Protein AF-A0A2N2GBM8-F1 (afdb_monomer_lite)

pLDDT: mean 80.56, std 11.97, range [40.75, 96.88]

Sequence (105 aa):
GADSARLRAQTAGQVPIRAAVAEAMRTECRTNHQCAFDRFFYSQFLAIAAKSVVMPATPEARVMWPPYTKALTAIIRRNARIRDALSEADWEISRYIGACAGGAR

Secondary structure (DSSP, 8-state):
-HHHHHHHHHTTT---SSHHHHHHHHHHHHH-TT----HHHHHHHHHHHTTSPPPP-SHHHHHHHHHHHHHHHHHHHH---HHHHHHHHHHHHHHHHHHHHTT--

Foldseek 3Di:
DVLLVVLCVVVVVDDDPDPVVNVVLVVVCVPDVVRSDDPPSVVVVVVVVVVDDDQDPDPLSVQLPPLVVQLVCCCPVVVDDNVVSVVRSVVSSCVVVVVVVVPPD

Structure (mmCIF, N/CA/C/O backbone):
data_AF-A0A2N2GBM8-F1
#
_entry.id   AF-A0A2N2GBM8-F1
#
loop_
_atom_site.group_PDB
_atom_site.id
_atom_site.type_symbol
_atom_site.label_atom_id
_atom_site.label_alt_id
_atom_site.label_comp_id
_atom_site.label_asym_id
_atom_site.label_entity_id
_atom_site.label_seq_id
_atom_site.pdbx_PDB_ins_code
_atom_site.Cartn_x
_atom_site.Cartn_y
_atom_site.Cartn_z
_atom_site.occupancy
_atom_site.B_iso_or_equiv
_atom_site.auth_seq_id
_atom_site.auth_comp_id
_atom_site.auth_asym_id
_atom_site.auth_atom_id
_atom_site.pdbx_PDB_model_num
ATOM 1 N N . GLY A 1 1 ? -11.712 18.338 15.258 1.00 57.94 1 GLY A N 1
ATOM 2 C CA . GLY A 1 1 ? -10.470 18.683 14.536 1.00 57.94 1 GLY A CA 1
ATOM 3 C C . GLY A 1 1 ? -9.229 18.386 15.360 1.00 57.94 1 GLY A C 1
ATOM 4 O O . GLY A 1 1 ? -8.524 17.438 15.044 1.00 57.94 1 GLY A O 1
ATOM 5 N N . ALA A 1 2 ? -8.979 19.159 16.422 1.00 68.62 2 ALA A N 1
ATOM 6 C CA . ALA A 1 2 ? -7.741 19.087 17.211 1.00 68.62 2 ALA A CA 1
ATOM 7 C C . ALA A 1 2 ? -7.486 17.726 17.893 1.00 68.62 2 ALA A C 1
ATOM 9 O O . ALA A 1 2 ? -6.371 17.215 17.841 1.00 68.62 2 ALA A O 1
ATOM 10 N N . ASP A 1 3 ? -8.521 17.095 18.454 1.00 75.06 3 ASP A N 1
ATOM 11 C CA . ASP A 1 3 ? -8.363 15.835 19.200 1.00 75.06 3 ASP A CA 1
ATOM 12 C C . ASP A 1 3 ? -8.039 14.631 18.289 1.00 75.06 3 ASP A C 1
ATOM 14 O O . ASP A 1 3 ? -7.213 13.787 18.619 1.00 75.06 3 ASP A O 1
ATOM 18 N N . SER A 1 4 ? -8.592 14.619 17.070 1.00 71.38 4 SER A N 1
ATOM 19 C CA . SER A 1 4 ? -8.267 13.630 16.028 1.00 71.38 4 SER A CA 1
ATOM 20 C C . SER A 1 4 ? -6.827 13.774 15.519 1.00 71.38 4 SER A C 1
ATOM 22 O O . SER A 1 4 ? -6.122 12.791 15.303 1.00 71.38 4 SER A O 1
ATOM 24 N N . ALA A 1 5 ? -6.337 15.006 15.342 1.00 78.44 5 ALA A N 1
ATOM 25 C CA . ALA A 1 5 ? -4.939 15.233 14.971 1.00 78.44 5 ALA A CA 1
ATOM 26 C C . ALA A 1 5 ? -3.973 14.766 16.074 1.00 78.44 5 ALA A C 1
ATOM 28 O O . ALA A 1 5 ? -2.977 14.108 15.774 1.00 78.44 5 ALA A O 1
ATOM 29 N N . ARG A 1 6 ? -4.305 15.038 17.344 1.00 83.12 6 ARG A N 1
ATOM 30 C CA . ARG A 1 6 ? -3.538 14.588 18.513 1.00 83.12 6 ARG A CA 1
ATOM 31 C C . ARG A 1 6 ? -3.478 13.062 18.610 1.00 83.12 6 ARG A C 1
ATOM 33 O O . ARG A 1 6 ? -2.390 12.512 18.752 1.00 83.12 6 ARG A O 1
ATOM 40 N N . LEU A 1 7 ? -4.618 12.378 18.501 1.00 76.25 7 LEU A N 1
ATOM 41 C CA . LEU A 1 7 ? -4.682 10.914 18.563 1.00 76.25 7 LEU A CA 1
ATOM 42 C C . LEU A 1 7 ? -3.915 10.256 17.406 1.00 76.25 7 LEU A C 1
ATOM 44 O O . LEU A 1 7 ? -3.163 9.313 17.635 1.00 76.25 7 LEU A O 1
ATOM 48 N N . ARG A 1 8 ? -4.008 10.796 16.182 1.00 77.88 8 ARG A N 1
ATOM 49 C CA . ARG A 1 8 ? -3.210 10.311 15.041 1.00 77.88 8 ARG A CA 1
ATOM 50 C C . ARG A 1 8 ? -1.712 10.506 15.240 1.00 77.88 8 ARG A C 1
ATOM 52 O O . ARG A 1 8 ? -0.946 9.637 14.841 1.00 77.88 8 ARG A O 1
ATOM 59 N N . ALA A 1 9 ? -1.283 11.609 15.851 1.00 78.69 9 ALA A N 1
ATOM 60 C CA . ALA A 1 9 ? 0.129 11.807 16.172 1.00 78.69 9 ALA A CA 1
ATOM 61 C C . ALA A 1 9 ? 0.634 10.749 17.172 1.00 78.69 9 ALA A C 1
ATOM 63 O O . ALA A 1 9 ? 1.737 10.239 17.007 1.00 78.69 9 ALA A O 1
ATOM 64 N N . GLN A 1 10 ? -0.189 10.364 18.155 1.00 79.81 10 GLN A N 1
ATOM 65 C CA . GLN A 1 10 ? 0.153 9.331 19.143 1.00 79.81 10 GLN A CA 1
ATOM 66 C C . GLN A 1 10 ? 0.240 7.923 18.538 1.00 79.81 10 GLN A C 1
ATOM 68 O O . GLN A 1 10 ? 1.075 7.131 18.963 1.00 79.81 10 GLN A O 1
ATOM 73 N N . THR A 1 11 ? -0.589 7.609 17.539 1.00 72.81 11 THR A N 1
ATOM 74 C CA . THR A 1 11 ? -0.608 6.289 16.882 1.00 72.81 11 THR A CA 1
ATOM 75 C C . THR A 1 11 ? 0.165 6.246 15.563 1.00 72.81 11 THR A C 1
ATOM 77 O O . THR A 1 11 ? 0.073 5.260 14.832 1.00 72.81 11 THR A O 1
ATOM 80 N N . ALA A 1 12 ? 0.878 7.319 15.206 1.00 73.06 12 ALA A N 1
ATOM 81 C CA . ALA A 1 12 ? 1.466 7.516 13.876 1.00 73.06 12 ALA A CA 1
ATOM 82 C C . ALA A 1 12 ? 0.462 7.310 12.714 1.00 73.06 12 ALA A C 1
ATOM 84 O O . ALA A 1 12 ? 0.836 6.916 11.612 1.00 73.06 12 ALA A O 1
ATOM 85 N N . GLY A 1 13 ? -0.833 7.536 12.962 1.00 69.62 13 GLY A N 1
ATOM 86 C CA . GLY A 1 13 ? -1.911 7.292 12.002 1.00 69.62 13 GLY A CA 1
ATOM 87 C C . GLY A 1 13 ? -2.173 5.812 11.704 1.00 69.62 13 GLY A C 1
ATOM 88 O O . GLY A 1 13 ? -2.916 5.513 10.770 1.00 69.62 13 GLY A O 1
ATOM 89 N N . GLN A 1 14 ? -1.591 4.885 12.470 1.00 76.00 14 GLN A N 1
ATOM 90 C CA . GLN A 1 14 ? -1.859 3.460 12.323 1.00 76.00 14 GLN A CA 1
ATOM 91 C C . GLN A 1 14 ? -3.251 3.118 12.859 1.00 76.00 14 GLN A C 1
ATOM 93 O O . GLN A 1 14 ? -3.709 3.655 13.871 1.00 76.00 14 GLN A O 1
ATOM 98 N N . VAL A 1 15 ? -3.923 2.205 12.163 1.00 76.19 15 VAL A N 1
ATOM 99 C CA . VAL A 1 15 ? -5.260 1.707 12.500 1.00 76.19 15 VAL A CA 1
ATOM 100 C C . VAL A 1 15 ? -5.201 0.215 12.817 1.00 76.19 15 VAL A C 1
ATOM 102 O O . VAL A 1 15 ? -4.454 -0.513 12.158 1.00 76.19 15 VAL A O 1
ATOM 105 N N . PRO A 1 16 ? -5.989 -0.274 13.793 1.00 71.62 16 PRO A N 1
ATOM 106 C CA . PRO A 1 16 ? -6.010 -1.693 14.119 1.00 71.62 16 PRO A CA 1
ATOM 107 C C . PRO A 1 16 ? -6.495 -2.515 12.917 1.00 71.62 16 PRO A C 1
ATOM 109 O O . PRO A 1 16 ? -7.623 -2.350 12.454 1.00 71.62 16 PRO A O 1
ATOM 112 N N . ILE A 1 17 ? -5.639 -3.413 12.422 1.00 65.94 17 ILE A N 1
ATOM 113 C CA . ILE A 1 17 ? -5.903 -4.234 11.224 1.00 65.94 17 ILE A CA 1
ATOM 114 C C . ILE A 1 17 ? -6.911 -5.356 11.524 1.00 65.94 17 ILE A C 1
ATOM 116 O O . ILE A 1 17 ? -7.680 -5.767 10.659 1.00 65.94 17 ILE A O 1
ATOM 120 N N . ARG A 1 18 ? -6.938 -5.859 12.765 1.00 70.19 18 ARG A N 1
ATOM 121 C CA . ARG A 1 18 ? -7.879 -6.908 13.179 1.00 70.19 18 ARG A CA 1
ATOM 122 C C . ARG A 1 18 ? -9.225 -6.287 13.542 1.00 70.19 18 ARG A C 1
ATOM 124 O O . ARG A 1 18 ? -9.309 -5.555 14.526 1.00 70.19 18 ARG A O 1
ATOM 131 N N . ALA A 1 19 ? -10.278 -6.658 12.814 1.00 68.12 19 ALA A N 1
ATOM 132 C CA . ALA A 1 19 ? -11.642 -6.179 13.059 1.00 68.12 19 ALA A CA 1
ATOM 133 C C . ALA A 1 19 ? -12.091 -6.380 14.519 1.00 68.12 19 ALA A C 1
ATOM 135 O O . ALA A 1 19 ? -12.657 -5.471 15.114 1.00 68.12 19 ALA A O 1
ATOM 136 N N . ALA A 1 20 ? -11.752 -7.521 15.134 1.00 71.25 20 ALA A N 1
ATOM 137 C CA . ALA A 1 20 ? -12.067 -7.797 16.538 1.00 71.25 20 ALA A CA 1
ATOM 138 C C . ALA A 1 20 ? -11.386 -6.822 17.518 1.00 71.25 20 ALA A C 1
ATOM 140 O O . ALA A 1 20 ? -12.000 -6.400 18.492 1.00 71.25 20 ALA A O 1
ATOM 141 N N . VAL A 1 21 ? -10.138 -6.424 17.242 1.00 74.88 21 VAL A N 1
ATOM 142 C CA . VAL A 1 21 ? -9.410 -5.444 18.066 1.00 74.88 21 VAL A CA 1
ATOM 143 C C . VAL A 1 21 ? -10.025 -4.060 17.890 1.00 74.88 21 VAL A C 1
ATOM 145 O O . VAL A 1 21 ? -10.255 -3.360 18.871 1.00 74.88 21 VAL A O 1
ATOM 148 N N . ALA A 1 22 ? -10.356 -3.681 16.655 1.00 74.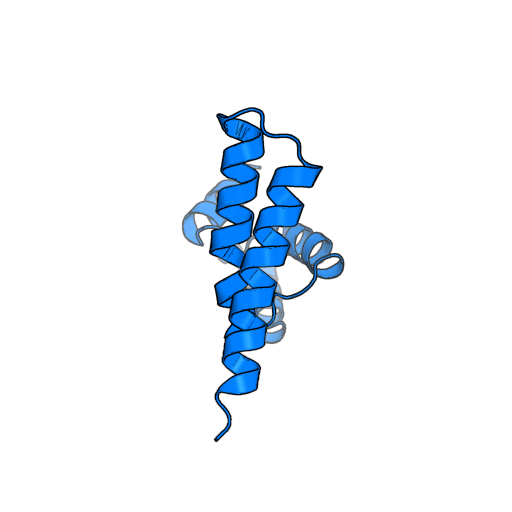25 22 ALA A N 1
ATOM 149 C CA . ALA A 1 22 ? -11.010 -2.407 16.390 1.00 74.25 22 ALA A CA 1
ATOM 150 C C . ALA A 1 22 ? -12.406 -2.308 17.029 1.00 74.25 22 ALA A C 1
ATOM 152 O O . ALA A 1 22 ? -12.769 -1.248 17.537 1.00 74.25 22 ALA A O 1
ATOM 153 N N . GLU A 1 23 ? -13.177 -3.400 17.045 1.00 74.12 23 GLU A N 1
ATOM 154 C CA . GLU A 1 23 ? -14.503 -3.420 17.669 1.00 74.12 23 GLU A CA 1
ATOM 155 C C . GLU A 1 23 ? -14.424 -3.430 19.204 1.00 74.12 23 GLU A C 1
ATOM 157 O O . GLU A 1 23 ? -15.194 -2.727 19.867 1.00 74.12 23 GLU A O 1
ATOM 162 N N . ALA A 1 24 ? -13.445 -4.138 19.778 1.00 77.00 24 ALA A N 1
ATOM 163 C CA . ALA A 1 24 ? -13.153 -4.077 21.210 1.00 77.00 24 ALA A CA 1
ATOM 164 C C . ALA A 1 24 ? -12.776 -2.648 21.639 1.00 77.00 24 ALA A C 1
ATOM 166 O O . ALA A 1 24 ? -13.399 -2.101 22.548 1.00 77.00 24 ALA A O 1
ATOM 167 N N . MET A 1 25 ? -11.861 -1.993 20.912 1.00 75.50 25 MET A N 1
ATOM 168 C CA . MET A 1 25 ? -11.488 -0.594 21.163 1.00 75.50 25 MET A CA 1
ATOM 169 C C . MET A 1 25 ? -12.678 0.356 20.973 1.00 75.50 25 MET A C 1
ATOM 171 O O . MET A 1 25 ? -12.902 1.241 21.792 1.00 75.50 25 MET A O 1
ATOM 175 N N . ARG A 1 26 ? -13.517 0.163 19.943 1.00 75.88 26 ARG A N 1
ATOM 176 C CA . ARG A 1 26 ? -14.757 0.947 19.768 1.00 75.88 26 ARG A CA 1
ATOM 177 C C . ARG A 1 26 ? -15.689 0.848 20.969 1.00 75.88 26 ARG A C 1
ATOM 179 O O . ARG A 1 26 ? -16.368 1.833 21.269 1.00 75.88 26 ARG A O 1
ATOM 186 N N . THR A 1 27 ? -15.770 -0.327 21.582 1.00 79.38 27 THR A N 1
ATOM 187 C CA . THR A 1 27 ? -16.634 -0.596 22.732 1.00 79.38 27 THR A CA 1
ATOM 188 C C . THR A 1 27 ? -16.051 0.018 24.000 1.00 79.38 27 THR A C 1
ATOM 190 O O . THR A 1 27 ? -16.752 0.759 24.681 1.00 79.38 27 THR A O 1
ATOM 193 N N . GLU A 1 28 ? -14.758 -0.177 24.257 1.00 76.19 28 GLU A N 1
ATOM 194 C CA . GLU A 1 28 ? -14.043 0.428 25.387 1.00 76.19 28 GLU A CA 1
ATOM 195 C C . GLU A 1 28 ? -14.113 1.964 25.353 1.00 76.19 28 GLU A C 1
ATOM 197 O O . GLU A 1 28 ? -14.456 2.620 26.339 1.00 76.19 28 GLU A O 1
ATOM 202 N N . CYS A 1 29 ? -13.904 2.557 24.177 1.00 75.06 29 CYS A N 1
ATOM 203 C CA . CYS A 1 29 ? -13.936 4.004 24.008 1.00 75.06 29 CYS A CA 1
ATOM 204 C C . CYS A 1 29 ? -15.357 4.597 23.935 1.00 75.06 29 CYS A C 1
ATOM 206 O O . CYS A 1 29 ? -15.508 5.803 23.733 1.00 75.06 29 CYS A O 1
ATOM 208 N N . ARG A 1 30 ? -16.425 3.788 24.054 1.00 74.62 30 ARG A N 1
ATOM 209 C CA . ARG A 1 30 ? -17.783 4.322 24.288 1.00 74.62 30 ARG A CA 1
ATOM 210 C C . ARG A 1 30 ? -17.969 4.772 25.729 1.00 74.62 30 ARG A C 1
ATOM 212 O O . ARG A 1 30 ? -18.722 5.712 25.951 1.00 74.62 30 ARG A O 1
ATOM 219 N N . THR A 1 31 ? -17.312 4.104 26.670 1.00 75.94 31 THR A N 1
ATOM 220 C CA . THR A 1 31 ? -17.475 4.331 28.110 1.00 75.94 31 THR A CA 1
ATOM 221 C C . THR A 1 31 ? -16.270 5.027 28.736 1.00 75.94 31 THR A C 1
ATOM 223 O O . THR A 1 31 ? -16.420 5.668 29.769 1.00 75.94 31 THR A O 1
ATOM 226 N N . ASN A 1 32 ? -15.087 4.944 28.117 1.00 76.06 32 ASN A N 1
ATOM 227 C CA . ASN A 1 32 ? -13.875 5.608 28.588 1.00 76.06 32 ASN A CA 1
ATOM 228 C C . ASN A 1 32 ? -13.478 6.783 27.674 1.00 76.06 32 ASN A C 1
ATOM 230 O O . ASN A 1 32 ? -13.011 6.584 26.552 1.00 76.06 32 ASN A O 1
ATOM 234 N N . HIS A 1 33 ? -13.605 8.015 28.173 1.00 67.12 33 HIS A N 1
ATOM 235 C CA . HIS A 1 33 ? -13.222 9.232 27.441 1.00 67.12 33 HIS A CA 1
ATOM 236 C C . HIS A 1 33 ? -11.704 9.424 27.286 1.00 67.12 33 HIS A C 1
ATOM 238 O O . HIS A 1 33 ? -11.277 10.237 26.472 1.00 67.12 33 HIS A O 1
ATOM 244 N N . GLN A 1 34 ? -10.882 8.686 28.036 1.00 71.88 34 GLN A N 1
ATOM 245 C CA . GLN A 1 34 ? -9.415 8.732 27.941 1.00 71.88 34 GLN A CA 1
ATOM 246 C C . GLN A 1 34 ? -8.858 7.763 26.885 1.00 71.88 34 GLN A C 1
ATOM 248 O O . GLN A 1 34 ? -7.651 7.700 26.659 1.00 71.88 34 GLN A O 1
ATOM 253 N N . CYS A 1 35 ? -9.733 6.991 26.246 1.00 74.38 35 CYS A N 1
ATOM 254 C CA . CYS A 1 35 ? -9.376 5.925 25.328 1.00 74.38 35 CYS A CA 1
ATOM 255 C C . CYS A 1 35 ? -8.730 6.471 24.041 1.00 74.38 35 CYS A C 1
ATOM 257 O O . CYS A 1 35 ? -9.290 7.332 23.358 1.00 74.38 35 CYS A O 1
ATOM 259 N N . ALA A 1 36 ? -7.546 5.959 23.694 1.00 72.44 36 ALA A N 1
ATOM 260 C CA . ALA A 1 36 ? -6.734 6.437 22.573 1.00 72.44 36 ALA A CA 1
ATOM 261 C C . ALA A 1 36 ? -7.199 5.873 21.212 1.00 72.44 36 ALA A C 1
ATOM 263 O O . ALA A 1 36 ? -6.431 5.245 20.485 1.00 72.44 36 ALA A O 1
ATOM 264 N N . PHE A 1 37 ? -8.471 6.084 20.859 1.00 77.56 37 PHE A N 1
ATOM 265 C CA . PHE A 1 37 ? -9.049 5.627 19.594 1.00 77.56 37 PHE A CA 1
ATOM 266 C C . PHE A 1 37 ? -9.773 6.754 18.864 1.00 77.56 37 PHE A C 1
ATOM 268 O O . PHE A 1 37 ? -10.811 7.261 19.297 1.00 77.56 37 PHE A O 1
ATOM 275 N N . ASP A 1 38 ? -9.255 7.104 17.693 1.00 79.25 38 ASP A N 1
ATOM 276 C CA . ASP A 1 38 ? -9.876 8.101 16.835 1.00 79.25 38 ASP A CA 1
ATOM 277 C C . ASP A 1 38 ? -10.993 7.476 15.984 1.00 79.25 38 ASP A C 1
ATOM 279 O O . ASP A 1 38 ? -10.773 6.964 14.885 1.00 79.25 38 ASP A O 1
ATOM 283 N N . ARG A 1 39 ? -12.228 7.534 16.499 1.00 76.06 39 ARG A N 1
ATOM 284 C CA . ARG A 1 39 ? -13.428 7.000 15.825 1.00 76.06 39 ARG A CA 1
ATOM 285 C C . ARG A 1 39 ? -13.700 7.669 14.479 1.00 76.06 39 ARG A C 1
ATOM 287 O O . ARG A 1 39 ? -14.210 7.015 13.570 1.00 76.06 39 ARG A O 1
ATOM 294 N N . PHE A 1 40 ? -13.408 8.965 14.374 1.00 79.69 40 PHE A N 1
ATOM 295 C CA . PHE A 1 40 ? -13.614 9.723 13.146 1.00 79.69 40 PHE A CA 1
ATOM 296 C C . PHE A 1 40 ? -12.615 9.269 12.084 1.00 79.69 40 PHE A C 1
ATOM 298 O O . PHE A 1 40 ? -13.018 8.902 10.985 1.00 79.69 40 PHE A O 1
ATOM 305 N N . PHE A 1 41 ? -11.328 9.205 12.423 1.00 80.88 41 PHE A N 1
ATOM 306 C CA . PHE A 1 41 ? -10.314 8.709 11.496 1.00 80.88 41 PHE A CA 1
ATOM 307 C C . PHE A 1 41 ? -10.558 7.251 11.096 1.00 80.88 41 PHE A C 1
ATOM 309 O O . PHE A 1 41 ? -10.476 6.924 9.916 1.00 80.88 41 PHE A O 1
ATOM 316 N N . TYR A 1 42 ? -10.927 6.388 12.046 1.00 80.62 42 TYR A N 1
ATOM 317 C CA . TYR A 1 42 ? -11.203 4.982 11.759 1.00 80.62 42 TYR A CA 1
ATOM 318 C C . TYR A 1 42 ? -12.373 4.795 10.779 1.00 80.62 42 TYR A C 1
ATOM 320 O O . TYR A 1 42 ? -12.292 3.958 9.882 1.00 80.62 42 TYR A O 1
ATOM 328 N N . SER A 1 43 ? -13.446 5.589 10.892 1.00 80.19 43 SER A N 1
ATOM 329 C CA . SER A 1 43 ? -14.563 5.511 9.939 1.00 80.19 43 SER A CA 1
ATOM 330 C C . SER A 1 43 ? -14.170 5.986 8.536 1.00 80.19 43 SER A C 1
ATOM 332 O O . SER A 1 43 ? -14.555 5.352 7.553 1.00 80.19 43 SER A O 1
ATOM 334 N N . GLN A 1 44 ? -13.345 7.036 8.431 1.00 84.50 44 GLN A N 1
ATOM 335 C CA . GLN A 1 44 ? -12.777 7.476 7.151 1.00 84.50 44 GLN A CA 1
ATOM 336 C C . GLN A 1 44 ? -11.853 6.408 6.549 1.00 84.50 44 GLN A C 1
ATOM 338 O O . GLN A 1 44 ? -11.943 6.117 5.357 1.00 84.50 44 GLN A O 1
ATOM 343 N N . PHE A 1 45 ? -11.012 5.776 7.374 1.00 84.62 45 PHE A N 1
ATOM 344 C CA . PHE A 1 45 ? -10.161 4.671 6.944 1.00 84.62 45 PHE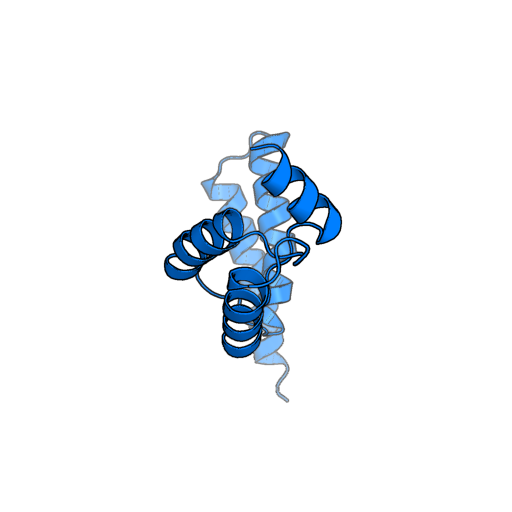 A CA 1
ATOM 345 C C . PHE A 1 45 ? -10.986 3.514 6.379 1.00 84.62 45 PHE A C 1
ATOM 347 O O . PHE A 1 45 ? -10.689 3.060 5.281 1.00 84.62 45 PHE A O 1
ATOM 354 N N . LEU A 1 46 ? -12.045 3.070 7.068 1.00 83.75 46 LEU A N 1
ATOM 355 C CA . LEU A 1 46 ? -12.904 1.988 6.570 1.00 83.75 46 LEU A CA 1
ATOM 356 C C . LEU A 1 46 ? -13.559 2.334 5.226 1.00 83.75 46 LEU A C 1
ATOM 358 O O . LEU A 1 46 ? -13.627 1.479 4.345 1.00 83.75 46 LEU A O 1
ATOM 362 N N . ALA A 1 47 ? -13.988 3.584 5.036 1.00 86.50 47 ALA A N 1
ATOM 363 C CA . ALA A 1 47 ? -14.566 4.039 3.772 1.00 86.50 47 ALA A CA 1
ATOM 364 C C . ALA A 1 47 ? -13.559 4.003 2.602 1.00 86.50 47 ALA A C 1
ATOM 366 O O . ALA A 1 47 ? -13.946 3.718 1.467 1.00 86.50 47 ALA A O 1
ATOM 367 N N . ILE A 1 48 ? -12.277 4.275 2.872 1.00 85.75 48 ILE A N 1
ATOM 368 C CA . ILE A 1 48 ? -11.186 4.177 1.888 1.00 85.75 48 ILE A CA 1
ATOM 369 C C . ILE A 1 48 ? -10.786 2.714 1.665 1.00 85.75 48 ILE A C 1
ATOM 371 O O . ILE A 1 48 ? -10.643 2.280 0.521 1.00 85.75 48 ILE A O 1
ATOM 375 N N . ALA A 1 49 ? -10.643 1.940 2.741 1.00 84.62 49 ALA A N 1
ATOM 376 C CA . ALA A 1 49 ? -10.241 0.540 2.699 1.00 84.62 49 ALA A CA 1
ATOM 377 C C . ALA A 1 49 ? -11.246 -0.308 1.908 1.00 84.62 49 ALA 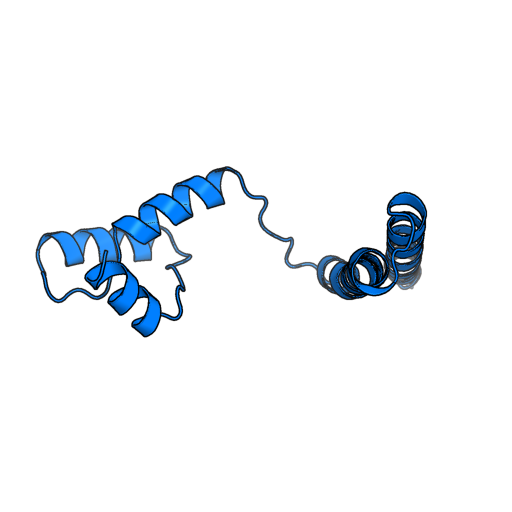A C 1
ATOM 379 O O . ALA A 1 49 ? -10.832 -1.133 1.103 1.00 84.62 49 ALA A O 1
ATOM 380 N N . ALA A 1 50 ? -12.550 -0.039 2.044 1.00 84.38 50 ALA A N 1
ATOM 381 C CA . ALA A 1 50 ? -13.606 -0.721 1.290 1.00 84.38 50 ALA A CA 1
ATOM 382 C C . ALA A 1 50 ? -13.525 -0.519 -0.238 1.00 84.38 50 ALA A C 1
ATOM 384 O O . ALA A 1 50 ? -14.116 -1.289 -0.988 1.00 84.38 50 ALA A O 1
ATOM 385 N N . LYS A 1 51 ? -12.812 0.514 -0.703 1.00 88.94 51 LYS A N 1
ATOM 3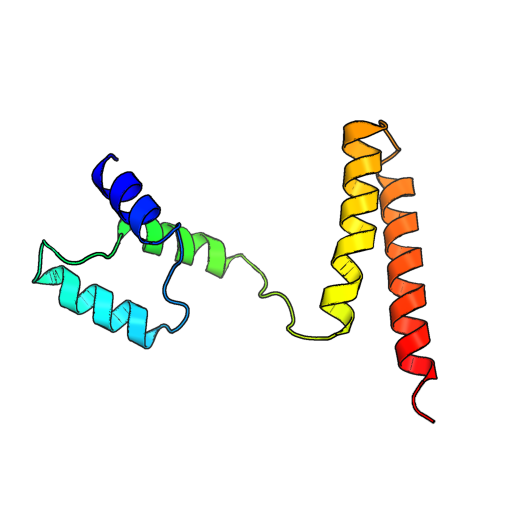86 C CA . LYS A 1 51 ? -12.595 0.817 -2.130 1.00 88.94 51 LYS A CA 1
ATOM 387 C C . LYS A 1 51 ? -11.185 0.460 -2.605 1.00 88.94 51 LYS A C 1
ATOM 389 O O . LYS A 1 51 ? -10.864 0.655 -3.773 1.00 88.94 51 LYS A O 1
ATOM 394 N N . SER A 1 52 ? -10.334 0.010 -1.690 1.00 86.50 52 SER A N 1
ATOM 395 C CA . SER A 1 52 ? -8.926 -0.269 -1.943 1.00 86.50 52 SER A CA 1
ATOM 396 C C . SER A 1 52 ? -8.708 -1.757 -2.195 1.00 86.50 52 SER A C 1
ATOM 398 O O . SER A 1 52 ? -9.468 -2.602 -1.728 1.00 86.50 52 SER A O 1
ATOM 400 N N . VAL A 1 53 ? -7.623 -2.083 -2.894 1.00 83.19 53 VAL A N 1
ATOM 401 C CA . VAL A 1 53 ? -7.156 -3.464 -3.049 1.00 83.19 53 VAL A CA 1
ATOM 402 C C . VAL A 1 53 ? -6.015 -3.702 -2.067 1.00 83.19 53 VAL A C 1
ATOM 404 O O . VAL A 1 53 ? -5.077 -2.907 -1.989 1.00 83.19 53 VAL A O 1
ATOM 407 N N . VAL A 1 54 ? -6.094 -4.795 -1.306 1.00 81.44 54 VAL A N 1
ATOM 408 C CA . VAL A 1 54 ? -5.005 -5.209 -0.416 1.00 81.44 54 VAL A CA 1
ATOM 409 C C . VAL A 1 54 ? -3.825 -5.654 -1.269 1.00 81.44 54 VAL A C 1
ATOM 411 O O . VAL A 1 54 ? -3.969 -6.507 -2.144 1.00 81.44 54 VAL A O 1
ATOM 414 N N . MET A 1 55 ? -2.654 -5.080 -1.005 1.00 81.62 55 MET A N 1
ATOM 415 C CA . MET A 1 55 ? -1.433 -5.466 -1.701 1.00 81.62 55 MET A CA 1
ATOM 416 C C . MET A 1 55 ? -1.121 -6.946 -1.424 1.00 81.62 55 MET A C 1
ATOM 418 O O . MET A 1 55 ? -1.075 -7.340 -0.254 1.00 81.62 55 MET A O 1
ATOM 422 N N . PRO A 1 56 ? -0.887 -7.766 -2.461 1.00 78.88 56 PRO A N 1
ATOM 423 C CA . PRO A 1 56 ? -0.507 -9.156 -2.265 1.00 78.88 56 PRO A CA 1
ATOM 424 C C . PRO A 1 56 ? 0.823 -9.246 -1.508 1.00 78.88 56 PRO A C 1
ATOM 426 O O . PRO A 1 56 ? 1.778 -8.533 -1.809 1.00 78.88 56 PRO A O 1
ATOM 429 N N . ALA A 1 57 ? 0.901 -10.146 -0.527 1.00 82.12 57 ALA A N 1
ATOM 430 C CA . ALA A 1 57 ? 2.110 -10.390 0.262 1.00 82.12 57 ALA A CA 1
ATOM 431 C C . ALA A 1 57 ? 3.056 -11.395 -0.426 1.00 82.12 57 ALA A C 1
ATOM 433 O O . ALA A 1 57 ? 3.650 -12.247 0.234 1.00 82.12 57 ALA A O 1
ATOM 434 N N . THR A 1 58 ? 3.165 -11.328 -1.755 1.00 82.50 58 THR A N 1
ATOM 435 C CA . THR A 1 58 ? 3.992 -12.246 -2.544 1.00 82.50 58 THR A CA 1
ATOM 436 C C . THR A 1 58 ? 5.365 -11.632 -2.852 1.00 82.50 58 THR A C 1
ATOM 438 O O . THR A 1 58 ? 5.518 -10.404 -2.809 1.00 82.50 58 THR A O 1
ATOM 441 N N . PRO A 1 59 ? 6.397 -12.446 -3.141 1.00 79.06 59 PRO A N 1
ATOM 442 C CA . PRO A 1 59 ? 7.706 -11.940 -3.551 1.00 79.06 59 PRO A CA 1
ATOM 443 C C . PRO A 1 59 ? 7.633 -11.021 -4.776 1.00 79.06 59 PRO A C 1
ATOM 445 O O . PRO A 1 59 ? 8.293 -9.984 -4.801 1.00 79.06 59 PRO A O 1
ATOM 448 N N . GLU A 1 60 ? 6.779 -11.345 -5.747 1.00 79.12 60 GLU A N 1
ATOM 449 C CA . GLU A 1 60 ? 6.606 -10.593 -6.995 1.00 79.12 60 GLU A CA 1
ATOM 450 C C . GLU A 1 60 ? 6.096 -9.176 -6.717 1.00 79.12 60 GLU A C 1
ATOM 452 O O . GLU A 1 60 ? 6.565 -8.211 -7.321 1.00 79.12 60 GLU A O 1
ATOM 457 N N . ALA A 1 61 ? 5.207 -9.020 -5.731 1.00 79.94 61 ALA A N 1
ATOM 458 C CA . ALA A 1 61 ? 4.674 -7.719 -5.343 1.00 79.94 61 ALA A CA 1
ATOM 459 C C . ALA A 1 61 ? 5.754 -6.754 -4.834 1.00 79.94 61 ALA A C 1
ATOM 461 O O . ALA A 1 61 ? 5.634 -5.540 -5.004 1.00 79.94 61 ALA A O 1
ATOM 462 N N . ARG A 1 62 ? 6.840 -7.275 -4.248 1.00 81.19 62 ARG A N 1
ATOM 463 C CA . ARG A 1 62 ? 7.982 -6.455 -3.812 1.00 81.19 62 ARG A CA 1
ATOM 464 C C . ARG A 1 62 ? 8.782 -5.919 -4.994 1.00 81.19 62 ARG A C 1
ATOM 466 O O . ARG A 1 62 ? 9.333 -4.824 -4.903 1.00 81.19 62 ARG A O 1
ATOM 473 N N . VAL A 1 63 ? 8.825 -6.671 -6.091 1.00 84.75 63 VAL A N 1
ATOM 474 C CA . VAL A 1 63 ? 9.598 -6.327 -7.288 1.00 84.75 63 VAL A CA 1
ATOM 475 C C . VAL A 1 63 ? 8.903 -5.260 -8.136 1.00 84.75 63 VAL A C 1
ATOM 477 O O . VAL A 1 63 ? 9.565 -4.551 -8.886 1.00 84.75 63 VAL A O 1
ATOM 480 N N . MET A 1 64 ? 7.591 -5.067 -7.967 1.00 85.81 64 MET A N 1
ATOM 481 C CA . MET A 1 64 ? 6.844 -4.020 -8.673 1.00 85.81 64 MET A CA 1
ATOM 482 C C . MET A 1 64 ? 7.224 -2.593 -8.240 1.00 85.81 64 MET A C 1
ATOM 484 O O . MET A 1 64 ? 7.164 -1.663 -9.044 1.00 85.81 64 MET A O 1
ATOM 488 N N . TRP A 1 65 ? 7.614 -2.386 -6.975 1.00 87.69 65 TRP A N 1
ATOM 489 C CA . TRP A 1 65 ? 7.788 -1.035 -6.422 1.00 87.69 65 TRP A CA 1
ATOM 490 C C . TRP A 1 65 ? 8.933 -0.228 -7.044 1.00 87.69 65 TRP A C 1
ATOM 492 O O . TRP A 1 65 ? 8.701 0.942 -7.376 1.00 87.69 65 TRP A O 1
ATOM 502 N N . PRO A 1 66 ? 10.153 -0.776 -7.218 1.00 92.50 66 PRO A N 1
ATOM 503 C CA . PRO A 1 66 ? 11.257 0.003 -7.771 1.00 92.50 66 PRO A CA 1
ATOM 504 C C . PRO A 1 66 ? 11.013 0.487 -9.216 1.00 92.50 66 PRO A C 1
ATOM 506 O O . PRO A 1 66 ? 11.178 1.691 -9.439 1.00 92.50 66 PRO A O 1
ATOM 509 N N . PRO A 1 67 ? 10.551 -0.353 -10.171 1.00 93.62 67 PRO A N 1
ATOM 510 C CA . PRO A 1 67 ? 10.259 0.089 -11.539 1.00 93.62 67 PRO A CA 1
ATOM 511 C C . PRO A 1 67 ? 9.172 1.168 -11.603 1.00 93.62 67 PRO A C 1
ATOM 513 O O . PRO A 1 67 ? 9.367 2.203 -12.246 1.00 93.62 67 PRO A O 1
ATOM 516 N N . TYR A 1 68 ? 8.066 1.015 -10.863 1.00 93.31 68 TYR A N 1
ATOM 517 C CA . TYR A 1 68 ? 7.026 2.051 -10.823 1.00 93.31 68 TYR A CA 1
ATOM 518 C C . TYR A 1 68 ? 7.517 3.354 -10.182 1.00 93.31 68 TYR A C 1
ATOM 520 O O . TYR A 1 68 ? 7.212 4.442 -10.674 1.00 93.31 68 TYR A O 1
ATOM 528 N N . THR A 1 69 ? 8.340 3.279 -9.132 1.00 94.12 69 THR A N 1
ATOM 529 C CA . THR A 1 69 ? 8.941 4.474 -8.512 1.00 94.12 69 THR A CA 1
ATOM 530 C C . THR A 1 69 ? 9.886 5.193 -9.481 1.00 94.12 69 THR A C 1
ATOM 532 O O . THR A 1 69 ? 9.889 6.428 -9.558 1.00 94.12 69 THR A O 1
ATOM 535 N N . LYS A 1 70 ? 10.659 4.434 -10.268 1.00 95.31 70 LYS A N 1
ATOM 536 C CA . LYS A 1 70 ? 11.529 4.957 -11.330 1.00 95.31 70 LYS A CA 1
ATOM 537 C C . LYS A 1 70 ? 10.712 5.648 -12.425 1.00 95.31 70 LYS A C 1
ATOM 539 O O . LYS A 1 70 ? 11.048 6.777 -12.790 1.00 95.31 70 LYS A O 1
ATOM 544 N N . ALA A 1 71 ? 9.621 5.035 -12.886 1.00 96.38 71 ALA A N 1
ATOM 545 C CA . ALA A 1 71 ? 8.717 5.622 -13.875 1.00 96.38 71 ALA A CA 1
ATOM 546 C C . ALA A 1 71 ? 8.084 6.929 -13.380 1.00 96.38 71 ALA A C 1
ATOM 548 O O . ALA A 1 71 ? 8.162 7.949 -14.063 1.00 96.38 71 ALA A O 1
ATOM 549 N N . LEU A 1 72 ? 7.540 6.941 -12.158 1.00 96.12 72 LEU A N 1
ATOM 550 C CA . LEU A 1 72 ? 6.972 8.147 -11.544 1.00 96.12 72 LEU A CA 1
ATOM 551 C C . LEU A 1 72 ? 8.008 9.267 -11.429 1.00 96.12 72 LEU A C 1
ATOM 553 O O . LEU A 1 72 ? 7.717 10.423 -11.732 1.00 96.12 72 LEU A O 1
ATOM 557 N N . THR A 1 73 ? 9.238 8.926 -11.048 1.00 96.62 73 THR A N 1
ATOM 558 C CA . THR A 1 73 ? 10.340 9.891 -10.981 1.00 96.62 73 THR A CA 1
ATOM 559 C C . THR A 1 73 ? 10.670 10.454 -12.362 1.00 96.62 73 THR A C 1
ATOM 561 O O . THR A 1 73 ? 10.876 11.661 -12.492 1.00 96.62 73 THR A O 1
ATOM 564 N N . ALA A 1 74 ? 10.701 9.618 -13.401 1.00 95.81 74 ALA A N 1
ATOM 565 C CA . ALA A 1 74 ? 10.939 10.066 -14.769 1.00 95.81 74 ALA A CA 1
ATOM 566 C C . ALA A 1 74 ? 9.822 11.000 -15.265 1.00 95.81 74 ALA A C 1
ATOM 568 O O . ALA A 1 74 ? 10.116 12.050 -15.834 1.00 95.81 74 ALA A O 1
ATOM 569 N N . ILE A 1 75 ? 8.559 10.670 -14.989 1.00 96.75 75 ILE A N 1
ATOM 570 C CA . ILE A 1 75 ? 7.403 11.498 -15.357 1.00 96.75 75 ILE A CA 1
ATOM 571 C C . ILE A 1 75 ? 7.470 12.850 -14.638 1.00 96.75 75 ILE A C 1
ATOM 573 O O . ILE A 1 75 ? 7.491 13.893 -15.284 1.00 96.75 75 ILE A O 1
ATOM 577 N N . ILE A 1 76 ? 7.563 12.840 -13.306 1.00 96.75 76 ILE A N 1
ATOM 578 C CA . ILE A 1 76 ? 7.432 14.053 -12.487 1.00 96.75 76 ILE A CA 1
ATOM 579 C C . ILE A 1 76 ? 8.676 14.940 -12.582 1.00 96.75 76 ILE A C 1
ATOM 581 O O . ILE A 1 76 ? 8.558 16.156 -12.690 1.00 96.75 76 ILE A O 1
ATOM 585 N N . ARG A 1 77 ? 9.882 14.359 -12.512 1.00 95.75 77 ARG A N 1
ATOM 586 C CA . ARG A 1 77 ? 11.130 15.140 -12.422 1.00 95.75 77 ARG A CA 1
ATOM 587 C C . ARG A 1 77 ? 11.819 15.366 -13.756 1.00 95.75 77 ARG A C 1
ATOM 589 O O . ARG A 1 77 ? 12.618 16.289 -13.862 1.00 95.75 77 ARG A O 1
ATOM 596 N N . ARG A 1 78 ? 11.584 14.501 -14.742 1.00 93.06 78 ARG A N 1
ATOM 597 C CA . ARG A 1 78 ? 12.277 14.546 -16.041 1.00 93.06 78 ARG A CA 1
ATOM 598 C C . ARG A 1 78 ? 11.327 14.807 -17.205 1.00 93.06 78 ARG A C 1
ATOM 600 O O . ARG A 1 78 ? 11.769 14.769 -18.347 1.00 93.06 78 ARG A O 1
ATOM 607 N N . ASN A 1 79 ? 10.050 15.067 -16.916 1.00 95.06 79 ASN A N 1
ATOM 608 C CA . ASN A 1 79 ? 9.005 15.306 -17.906 1.00 95.06 79 ASN A CA 1
ATOM 609 C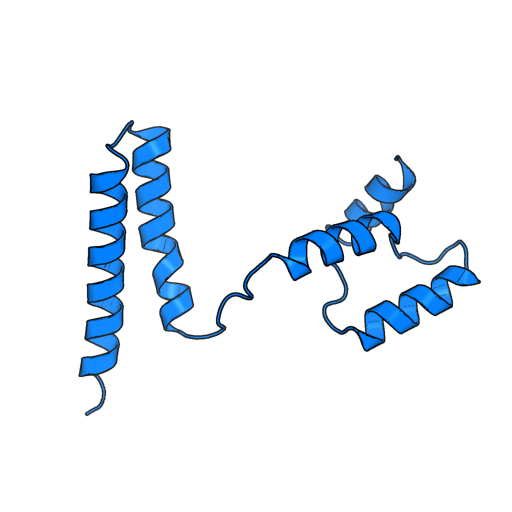 C . ASN A 1 79 ? 8.938 14.201 -18.979 1.00 95.06 79 ASN A C 1
ATOM 611 O O . ASN A 1 79 ? 8.689 14.465 -20.156 1.00 95.06 79 ASN A O 1
ATOM 615 N N . ALA A 1 80 ? 9.227 12.956 -18.583 1.00 94.31 80 ALA A N 1
ATOM 616 C CA . ALA A 1 80 ? 9.136 11.816 -19.482 1.00 94.31 80 ALA A CA 1
ATOM 617 C C . ALA A 1 80 ? 7.677 11.593 -19.898 1.00 94.31 80 ALA A C 1
ATOM 619 O O . ALA A 1 80 ? 6.747 11.798 -19.113 1.00 94.31 80 ALA A O 1
ATOM 620 N N . ARG A 1 81 ? 7.470 11.118 -21.129 1.00 96.88 81 ARG A N 1
ATOM 621 C CA . ARG A 1 81 ? 6.138 10.721 -21.589 1.00 96.88 81 ARG A CA 1
ATOM 622 C C . ARG A 1 81 ? 5.625 9.582 -20.715 1.00 96.88 81 ARG A C 1
ATOM 624 O O . ARG A 1 81 ? 6.299 8.568 -20.556 1.00 96.88 81 ARG A O 1
ATOM 631 N N . ILE A 1 82 ? 4.407 9.745 -20.197 1.00 95.19 82 ILE A N 1
ATOM 632 C CA . ILE A 1 82 ? 3.768 8.786 -19.282 1.00 95.19 82 ILE A CA 1
ATOM 633 C C . ILE A 1 82 ? 3.781 7.375 -19.871 1.00 95.19 82 ILE A C 1
ATOM 635 O O . ILE A 1 82 ? 4.195 6.434 -19.201 1.00 95.19 82 ILE A O 1
ATOM 639 N N . ARG A 1 83 ? 3.381 7.241 -21.142 1.00 96.75 83 ARG A N 1
ATOM 640 C CA . ARG A 1 83 ? 3.328 5.950 -21.836 1.00 96.75 83 ARG A CA 1
ATOM 641 C C . ARG A 1 83 ? 4.682 5.244 -21.844 1.00 96.75 83 ARG A C 1
ATOM 643 O O . ARG A 1 83 ? 4.735 4.059 -21.537 1.00 96.75 83 ARG A O 1
ATOM 650 N N . ASP A 1 84 ? 5.750 5.962 -22.169 1.00 96.88 84 ASP A N 1
ATOM 651 C CA . ASP A 1 84 ? 7.082 5.376 -22.337 1.00 96.88 84 ASP A CA 1
ATOM 652 C C . ASP A 1 84 ? 7.659 4.964 -20.976 1.00 96.88 84 ASP A C 1
ATOM 654 O O . ASP A 1 84 ? 8.153 3.852 -20.818 1.00 96.88 84 ASP A O 1
ATOM 658 N N . ALA A 1 85 ? 7.506 5.822 -19.962 1.00 95.25 85 ALA A N 1
ATOM 659 C CA . ALA A 1 85 ? 7.964 5.537 -18.605 1.00 95.25 85 ALA A CA 1
ATOM 660 C C . ALA A 1 85 ? 7.240 4.334 -17.975 1.00 95.25 85 ALA A C 1
ATOM 662 O O . ALA A 1 85 ? 7.876 3.526 -17.303 1.00 95.25 85 ALA A O 1
ATOM 663 N N . LEU A 1 86 ? 5.926 4.204 -18.193 1.00 95.56 86 LEU A N 1
ATOM 664 C CA . LEU A 1 86 ? 5.162 3.053 -17.706 1.00 95.56 86 LEU A CA 1
ATOM 665 C C . LEU A 1 86 ? 5.468 1.777 -18.500 1.00 95.56 86 LEU A C 1
ATOM 667 O O . LEU A 1 86 ? 5.598 0.722 -17.894 1.00 95.56 86 LEU A O 1
ATOM 671 N N . SER A 1 87 ? 5.660 1.875 -19.820 1.00 95.88 87 SER A N 1
ATOM 672 C CA . SER A 1 87 ? 6.025 0.714 -20.649 1.00 95.88 87 SER A CA 1
ATOM 673 C C . SER A 1 87 ? 7.387 0.136 -20.249 1.00 95.88 87 SER A C 1
ATOM 675 O O . SER A 1 87 ? 7.549 -1.080 -20.201 1.00 95.88 87 SER A O 1
ATOM 677 N N . GLU A 1 88 ? 8.355 0.997 -19.918 1.00 94.88 88 GLU A N 1
ATOM 678 C CA . GLU A 1 88 ? 9.660 0.576 -19.394 1.00 94.88 88 GLU A CA 1
ATOM 679 C C . GLU A 1 88 ? 9.520 -0.137 -18.041 1.00 94.88 88 GLU A C 1
ATOM 681 O O . GLU A 1 88 ? 10.113 -1.194 -17.830 1.00 94.88 88 GLU A O 1
ATOM 686 N N . ALA A 1 89 ? 8.700 0.402 -17.130 1.00 94.19 89 ALA A N 1
ATOM 687 C CA . ALA A 1 89 ? 8.447 -0.242 -15.843 1.00 94.19 89 ALA A CA 1
ATOM 688 C C . ALA A 1 89 ? 7.787 -1.618 -16.008 1.00 94.19 89 ALA A C 1
ATOM 690 O O . ALA A 1 89 ? 8.227 -2.580 -15.381 1.00 94.19 89 ALA A O 1
ATOM 691 N N . ASP A 1 90 ? 6.782 -1.734 -16.878 1.00 92.56 90 ASP A N 1
ATOM 692 C CA . ASP A 1 90 ? 6.110 -3.006 -17.152 1.00 92.56 90 ASP A CA 1
ATOM 693 C C . ASP A 1 90 ? 7.069 -4.032 -17.778 1.00 92.56 90 ASP A C 1
ATOM 695 O O . ASP A 1 90 ? 7.024 -5.220 -17.435 1.00 92.56 90 ASP A O 1
ATOM 699 N N . TRP A 1 91 ? 7.981 -3.588 -18.650 1.00 92.75 91 TRP A N 1
ATOM 700 C CA . TRP A 1 91 ? 9.031 -4.440 -19.210 1.00 92.75 91 TRP A CA 1
ATOM 701 C C . TRP A 1 91 ? 9.999 -4.945 -18.128 1.00 92.75 91 TRP A C 1
ATOM 703 O O . TRP A 1 91 ? 10.268 -6.149 -18.061 1.00 92.75 91 TRP A O 1
ATOM 713 N N . GLU A 1 92 ? 10.477 -4.063 -17.243 1.00 91.12 92 GLU A N 1
ATOM 714 C CA . GLU A 1 92 ? 11.348 -4.438 -16.121 1.00 91.12 92 GLU A CA 1
ATOM 715 C C . GLU A 1 92 ? 10.658 -5.450 -15.193 1.00 91.12 92 GLU A C 1
ATOM 717 O O . GLU A 1 92 ? 11.240 -6.486 -14.865 1.00 91.12 92 GLU A O 1
ATOM 722 N N . ILE A 1 93 ? 9.400 -5.202 -14.817 1.00 90.19 93 ILE A N 1
ATOM 723 C CA . ILE A 1 93 ? 8.609 -6.100 -13.962 1.00 90.19 93 ILE A CA 1
ATOM 724 C C . ILE A 1 93 ? 8.448 -7.473 -14.623 1.00 90.19 93 ILE A C 1
ATOM 726 O O . ILE A 1 93 ? 8.707 -8.502 -13.993 1.00 90.19 93 ILE A O 1
ATOM 730 N N . SER A 1 94 ? 8.077 -7.497 -15.906 1.00 86.81 94 SER A N 1
ATOM 731 C CA . SER A 1 94 ? 7.881 -8.737 -16.667 1.00 86.81 94 SER A CA 1
ATOM 732 C C . SER A 1 94 ? 9.160 -9.569 -16.741 1.00 86.81 94 SER A C 1
ATOM 734 O O . SER A 1 94 ? 9.116 -10.792 -16.598 1.00 86.81 94 SER A O 1
ATOM 736 N N . ARG A 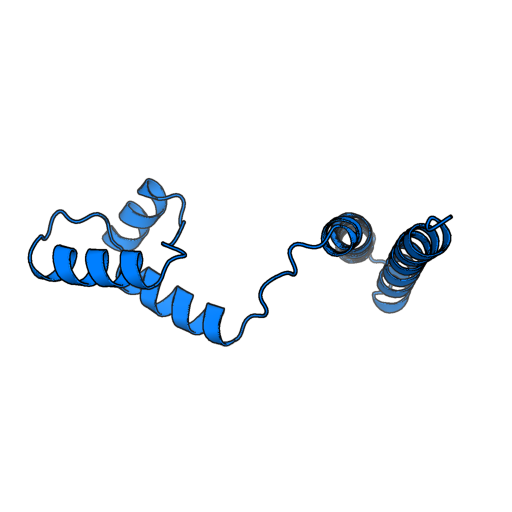1 95 ? 10.319 -8.918 -16.898 1.00 85.62 95 ARG A N 1
ATOM 737 C CA . ARG A 1 95 ? 11.628 -9.582 -16.884 1.00 85.62 95 ARG A CA 1
ATOM 738 C C . ARG A 1 95 ? 11.897 -10.277 -15.547 1.00 85.62 95 ARG A C 1
ATOM 740 O O . ARG A 1 95 ? 12.379 -11.409 -15.546 1.00 85.62 95 ARG A O 1
ATOM 747 N N . TYR A 1 96 ? 11.596 -9.627 -14.424 1.00 78.44 96 TYR A N 1
ATOM 748 C CA . TYR A 1 96 ? 11.804 -10.218 -13.100 1.00 78.44 96 TYR A CA 1
ATOM 749 C C . TYR A 1 96 ? 10.859 -11.387 -12.822 1.00 78.44 96 TYR A C 1
ATOM 751 O O . TYR A 1 96 ? 11.311 -12.444 -12.387 1.00 78.44 96 TYR A O 1
ATOM 759 N N . ILE A 1 97 ? 9.567 -11.227 -13.110 1.00 76.38 97 ILE A N 1
ATOM 760 C CA . ILE A 1 97 ? 8.584 -12.299 -12.911 1.00 76.38 97 ILE A CA 1
ATOM 761 C C . ILE A 1 97 ? 8.916 -13.497 -13.815 1.00 76.38 97 ILE A C 1
ATOM 763 O O . ILE A 1 97 ? 8.910 -14.641 -13.358 1.00 76.38 97 ILE A O 1
ATOM 767 N N . GLY A 1 98 ? 9.292 -13.247 -15.074 1.00 69.00 98 GLY A N 1
ATOM 768 C CA . GLY A 1 98 ? 9.737 -14.288 -16.003 1.00 69.00 98 GLY A CA 1
ATOM 769 C C . GLY A 1 98 ? 10.999 -15.023 -15.537 1.00 69.00 98 GLY A C 1
ATOM 770 O O . GLY A 1 98 ? 11.091 -16.240 -15.689 1.00 69.00 98 GLY A O 1
ATOM 771 N N . ALA A 1 99 ? 11.947 -14.321 -14.906 1.00 62.12 99 ALA A N 1
ATOM 772 C CA . ALA A 1 99 ? 13.134 -14.939 -14.314 1.00 62.12 99 ALA A CA 1
ATOM 773 C C . ALA A 1 99 ? 12.796 -15.836 -13.107 1.00 62.12 99 ALA A C 1
ATOM 775 O O . ALA A 1 99 ? 13.403 -16.894 -12.949 1.00 62.12 99 ALA A O 1
ATOM 776 N N . CYS A 1 100 ? 11.804 -15.463 -12.292 1.00 58.12 100 CYS A N 1
ATOM 777 C CA . CYS A 1 100 ? 11.321 -16.295 -11.186 1.00 58.12 100 CYS A CA 1
ATOM 778 C C . CYS A 1 100 ? 10.605 -17.568 -11.674 1.00 58.12 100 CYS A C 1
ATOM 780 O O . CYS A 1 100 ? 10.790 -18.629 -11.083 1.00 58.12 100 CYS A O 1
ATOM 782 N N . ALA A 1 101 ? 9.849 -17.500 -12.777 1.00 56.62 101 ALA A N 1
ATOM 783 C CA . ALA A 1 101 ? 9.172 -18.664 -13.360 1.00 56.62 101 ALA A CA 1
ATOM 784 C C . ALA A 1 101 ? 10.141 -19.678 -14.007 1.00 56.62 101 ALA A C 1
ATOM 786 O O . ALA A 1 101 ? 9.862 -20.875 -14.026 1.00 56.62 101 ALA A O 1
ATOM 787 N N . GLY A 1 102 ? 11.291 -19.220 -14.514 1.00 54.50 102 GLY A N 1
ATOM 788 C CA . GLY A 1 102 ? 12.322 -20.078 -15.116 1.00 54.50 102 GLY A CA 1
ATOM 789 C C . GLY A 1 102 ? 13.280 -20.750 -14.121 1.00 54.50 102 GLY A C 1
ATOM 790 O O . GLY A 1 102 ? 14.092 -21.575 -14.535 1.00 54.50 102 GLY A O 1
ATOM 791 N N . GLY A 1 103 ? 13.207 -20.395 -12.833 1.00 46.53 103 GLY A N 1
ATOM 792 C CA . GLY A 1 103 ? 14.102 -20.880 -11.773 1.00 46.53 103 GLY A CA 1
ATOM 793 C C . GLY A 1 103 ? 13.630 -22.137 -11.036 1.00 46.53 103 GLY A C 1
ATOM 794 O O . GLY A 1 103 ? 14.353 -22.629 -10.176 1.00 46.53 103 GLY A O 1
ATOM 795 N N . ALA A 1 104 ? 12.447 -22.668 -11.357 1.00 42.47 104 ALA A N 1
ATOM 796 C CA . ALA A 1 104 ? 12.001 -23.973 -10.873 1.00 42.47 104 ALA A CA 1
ATOM 797 C C . ALA A 1 104 ? 12.674 -25.088 -11.697 1.00 42.47 104 ALA A C 1
ATOM 799 O O . ALA A 1 104 ? 12.096 -25.619 -12.646 1.00 42.47 104 ALA A O 1
ATOM 800 N N . ARG A 1 105 ? 13.924 -25.401 -11.359 1.00 40.75 105 ARG A N 1
ATOM 801 C CA . ARG A 1 105 ? 14.585 -26.665 -11.697 1.00 40.75 105 ARG A CA 1
ATOM 802 C C . ARG A 1 105 ? 15.076 -27.320 -10.422 1.00 40.75 105 ARG A C 1
ATOM 804 O O . ARG A 1 105 ? 15.649 -26.586 -9.589 1.00 40.75 105 ARG A O 1
#

Radius of gyration: 20.57 Å; chains: 1; bounding box: 32×46×51 Å